Protein AF-A0A383C6X3-F1 (afdb_monomer_lite)

Organism: NCBI:txid408172

Secondary structure (DSSP, 8-state):
-EEEEEEEETTEEEEEEEEEEEEE--SSSSSSSEEEEEEE-GGGTTS---EEEEE-HHHHHHHHHHHHHHHHHHHTT-

pLDDT: mean 80.5, std 12.3, range [51.97, 97.62]

Foldseek 3Di:
DFDFDWDDDPRDIATWGDKDKDKDQDPPDPDGIAIWIWTAGPVPVVDTPTDIDGDHPVVVVVVVVVVVVVVVVVVVVD

Structure (mmCIF, N/CA/C/O backbone):
data_AF-A0A383C6X3-F1
#
_entry.id   AF-A0A383C6X3-F1
#
loop_
_atom_site.group_PDB
_atom_site.id
_atom_site.type_symbol
_atom_site.label_atom_id
_atom_site.label_alt_id
_atom_site.label_comp_id
_atom_site.label_asym_id
_atom_site.label_entity_id
_atom_site.label_seq_id
_atom_site.pdbx_PDB_ins_code
_a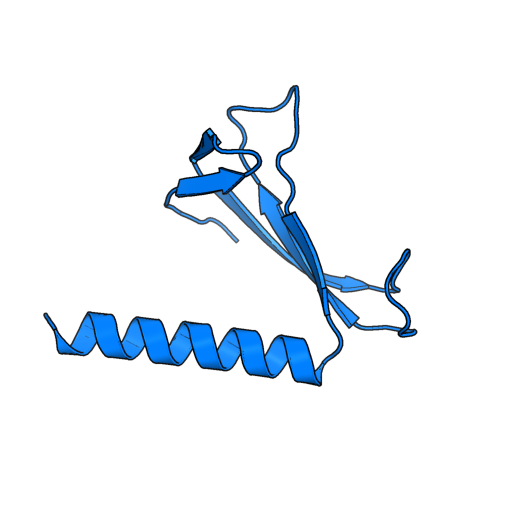tom_site.Cartn_x
_atom_site.Cartn_y
_atom_site.Cartn_z
_atom_site.occupancy
_atom_site.B_iso_or_equiv
_atom_site.auth_seq_id
_atom_site.auth_comp_id
_atom_site.auth_asym_id
_atom_site.auth_atom_id
_atom_site.pdbx_PDB_model_num
ATOM 1 N N . MET A 1 1 ? 2.133 11.731 1.446 1.00 85.06 1 MET A N 1
ATOM 2 C CA . MET A 1 1 ? 1.733 11.601 2.863 1.00 85.06 1 MET A CA 1
ATOM 3 C C . MET A 1 1 ? 2.887 10.991 3.634 1.00 85.06 1 MET A C 1
ATOM 5 O O . MET A 1 1 ? 3.527 10.097 3.096 1.00 85.06 1 MET A O 1
ATOM 9 N N . THR A 1 2 ? 3.154 11.454 4.853 1.00 84.88 2 THR A N 1
ATOM 10 C CA . THR A 1 2 ? 4.180 10.850 5.717 1.00 84.88 2 THR A CA 1
ATOM 11 C C . THR A 1 2 ? 3.605 9.614 6.398 1.00 84.88 2 THR A C 1
ATOM 13 O O . THR A 1 2 ? 2.489 9.658 6.917 1.00 84.88 2 THR A O 1
ATOM 16 N N . LEU A 1 3 ? 4.362 8.521 6.393 1.00 83.88 3 LEU A N 1
ATOM 17 C CA . LEU A 1 3 ? 4.029 7.271 7.066 1.00 83.88 3 LEU A CA 1
ATOM 18 C C . LEU A 1 3 ? 5.090 6.948 8.115 1.00 83.88 3 LEU A C 1
ATOM 20 O O . LEU A 1 3 ? 6.251 7.318 7.977 1.00 83.88 3 LEU A O 1
ATOM 24 N N . THR A 1 4 ? 4.691 6.218 9.152 1.00 86.62 4 THR A N 1
ATOM 25 C CA . THR A 1 4 ? 5.615 5.613 10.112 1.00 86.62 4 THR A CA 1
ATOM 26 C C . THR A 1 4 ? 5.300 4.131 10.239 1.00 86.62 4 THR A C 1
ATOM 28 O O . THR A 1 4 ? 4.141 3.728 10.344 1.00 86.62 4 THR A O 1
ATOM 31 N N . GLY A 1 5 ? 6.337 3.301 10.192 1.00 87.00 5 GLY A N 1
ATOM 32 C CA . GLY A 1 5 ? 6.205 1.850 10.248 1.00 87.00 5 GLY A CA 1
ATOM 33 C C . GLY A 1 5 ? 7.300 1.154 9.453 1.00 87.00 5 GLY A C 1
ATOM 34 O O . GLY A 1 5 ? 8.308 1.765 9.100 1.00 87.00 5 GLY A O 1
ATOM 35 N N . SER A 1 6 ? 7.080 -0.123 9.151 1.00 85.88 6 SER A N 1
ATOM 36 C CA . SER A 1 6 ? 8.033 -0.948 8.411 1.00 85.88 6 SER A CA 1
ATOM 37 C C . SER A 1 6 ? 7.340 -1.684 7.267 1.00 85.88 6 SER A C 1
ATOM 39 O O . SER A 1 6 ? 6.231 -2.196 7.427 1.00 85.88 6 SER A O 1
ATOM 41 N N . GLY A 1 7 ? 8.002 -1.745 6.115 1.00 81.75 7 GLY A N 1
ATOM 42 C CA . GLY A 1 7 ? 7.605 -2.538 4.956 1.00 81.75 7 GLY A CA 1
ATOM 43 C C . GLY A 1 7 ? 8.448 -3.803 4.830 1.00 81.75 7 GLY A C 1
ATOM 44 O O . GLY A 1 7 ? 9.520 -3.908 5.427 1.00 81.75 7 GLY A O 1
ATOM 45 N N . ARG A 1 8 ? 7.974 -4.774 4.039 1.00 80.25 8 ARG A N 1
ATOM 46 C CA . ARG A 1 8 ? 8.732 -5.987 3.711 1.00 80.25 8 ARG A CA 1
ATOM 47 C C . ARG A 1 8 ? 8.673 -6.284 2.217 1.00 80.25 8 ARG A C 1
ATOM 49 O O . ARG A 1 8 ? 7.585 -6.410 1.668 1.00 80.25 8 ARG A O 1
ATOM 56 N N . ALA A 1 9 ? 9.828 -6.467 1.583 1.00 77.19 9 ALA A N 1
ATOM 57 C CA . ALA A 1 9 ? 9.935 -6.886 0.185 1.00 77.19 9 ALA A CA 1
ATOM 58 C C . ALA A 1 9 ? 11.168 -7.772 -0.015 1.00 77.19 9 ALA A C 1
ATOM 60 O O . ALA A 1 9 ? 12.189 -7.580 0.642 1.00 77.19 9 ALA A O 1
ATOM 61 N N . ASN A 1 10 ? 11.080 -8.762 -0.910 1.00 74.69 10 ASN A N 1
ATOM 62 C CA . ASN A 1 10 ? 12.168 -9.715 -1.185 1.00 74.69 10 ASN A CA 1
ATOM 63 C C . ASN A 1 10 ? 12.772 -10.338 0.091 1.00 74.69 10 ASN A C 1
ATOM 65 O O . ASN A 1 10 ? 13.975 -10.553 0.192 1.00 74.69 10 ASN A O 1
ATOM 69 N N . GLY A 1 11 ? 11.927 -10.584 1.097 1.00 78.38 11 GLY A N 1
ATOM 70 C CA . GLY A 1 11 ? 12.328 -11.136 2.392 1.00 78.38 11 GLY A CA 1
ATOM 71 C C . GLY A 1 11 ? 12.890 -10.124 3.397 1.00 78.38 11 GLY A C 1
ATOM 72 O O . GLY A 1 11 ? 12.872 -10.438 4.587 1.00 78.38 11 GLY A O 1
ATOM 73 N N . ASN A 1 12 ? 13.279 -8.923 2.965 1.00 77.88 12 ASN A N 1
ATOM 74 C CA . ASN A 1 12 ? 13.907 -7.895 3.794 1.00 77.88 12 ASN A CA 1
ATOM 75 C C . ASN A 1 12 ? 12.891 -6.891 4.339 1.00 77.88 12 ASN A C 1
ATOM 77 O O . ASN A 1 12 ? 11.931 -6.539 3.653 1.00 77.88 12 ASN A O 1
ATOM 81 N N . TRP A 1 13 ? 13.130 -6.426 5.564 1.00 83.00 13 TRP A N 1
ATOM 82 C CA . TRP A 1 13 ? 12.373 -5.347 6.196 1.00 83.00 13 TRP A CA 1
ATOM 83 C C . TRP A 1 13 ? 13.059 -4.002 5.970 1.00 83.00 13 TRP A C 1
ATOM 85 O O . TRP A 1 13 ? 14.286 -3.945 5.911 1.00 83.00 13 TRP A O 1
ATOM 95 N N . PHE A 1 14 ? 12.269 -2.939 5.862 1.00 80.38 14 PHE A N 1
ATOM 96 C CA . PHE A 1 14 ? 12.754 -1.574 5.674 1.00 80.38 14 PHE A CA 1
ATOM 97 C C . PHE A 1 14 ? 11.825 -0.560 6.343 1.00 80.38 14 PHE A C 1
ATOM 99 O O . PHE A 1 14 ? 10.633 -0.822 6.513 1.00 80.38 14 PHE A O 1
ATOM 106 N N . ASP A 1 15 ? 12.361 0.605 6.695 1.00 84.25 15 ASP A N 1
ATOM 107 C CA . ASP A 1 15 ? 11.578 1.687 7.292 1.00 84.25 15 ASP A CA 1
ATOM 108 C C . ASP A 1 15 ? 10.750 2.419 6.235 1.00 84.25 15 ASP A C 1
ATOM 110 O O . ASP A 1 15 ? 11.247 2.731 5.148 1.00 84.25 15 ASP A O 1
ATOM 114 N N . LEU A 1 16 ? 9.493 2.713 6.563 1.00 84.06 16 LEU A N 1
ATOM 115 C CA . LEU A 1 16 ? 8.625 3.563 5.750 1.00 84.06 16 LEU A CA 1
ATOM 116 C C . LEU A 1 16 ? 8.792 5.019 6.175 1.00 84.06 16 LEU A C 1
ATOM 118 O O . LEU A 1 16 ? 8.782 5.307 7.371 1.00 84.06 16 LEU A O 1
ATOM 122 N N . SER A 1 17 ? 8.879 5.930 5.206 1.00 85.06 17 SER A N 1
ATOM 123 C CA . SER A 1 17 ? 8.827 7.374 5.483 1.00 85.06 17 SER A CA 1
ATOM 124 C C . SER A 1 17 ? 7.655 8.058 4.799 1.00 85.06 17 SER A C 1
ATOM 126 O O . SER A 1 17 ? 7.024 8.940 5.377 1.00 85.06 17 SER A O 1
ATOM 128 N N . ASP A 1 18 ? 7.339 7.644 3.573 1.00 83.62 18 ASP A N 1
ATOM 129 C CA . ASP A 1 18 ? 6.403 8.360 2.721 1.00 83.62 18 ASP A CA 1
ATOM 130 C C . ASP A 1 18 ? 5.594 7.402 1.855 1.00 83.62 18 ASP A C 1
ATOM 132 O O . ASP A 1 18 ? 6.047 6.320 1.478 1.00 83.62 18 ASP A O 1
ATOM 136 N N . ALA A 1 19 ? 4.391 7.844 1.505 1.00 86.06 19 ALA A N 1
ATOM 137 C CA . ALA A 1 19 ? 3.591 7.256 0.446 1.00 86.06 19 ALA A CA 1
ATOM 138 C C . ALA A 1 19 ? 2.913 8.332 -0.400 1.00 86.06 19 ALA A C 1
ATOM 140 O O . ALA A 1 19 ? 2.673 9.455 0.057 1.00 86.06 19 ALA A O 1
ATOM 141 N N . GLN A 1 20 ? 2.570 7.984 -1.631 1.00 86.38 20 GLN A N 1
ATOM 142 C CA . GLN A 1 20 ? 1.796 8.829 -2.533 1.00 86.38 20 GLN A CA 1
ATOM 143 C C . GLN A 1 20 ? 0.654 8.015 -3.130 1.00 86.38 20 GLN A C 1
ATOM 145 O O . GLN A 1 20 ? 0.841 6.853 -3.466 1.00 86.38 20 GLN A O 1
ATOM 150 N N . VAL A 1 21 ? -0.525 8.629 -3.226 1.00 88.31 21 VAL A N 1
ATOM 151 C CA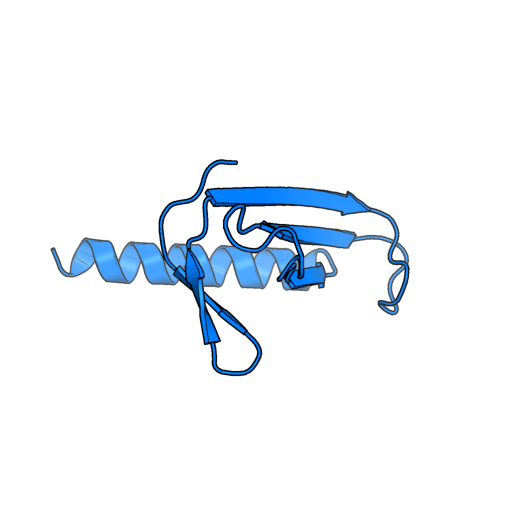 . VAL A 1 21 ? -1.700 8.047 -3.880 1.00 88.31 21 VAL A CA 1
ATOM 152 C C . VAL A 1 21 ? -2.183 9.039 -4.921 1.00 88.31 21 VAL A C 1
ATOM 154 O O . VAL A 1 21 ? -2.396 10.206 -4.586 1.00 88.31 21 VAL A O 1
ATOM 157 N N . TYR A 1 22 ? -2.323 8.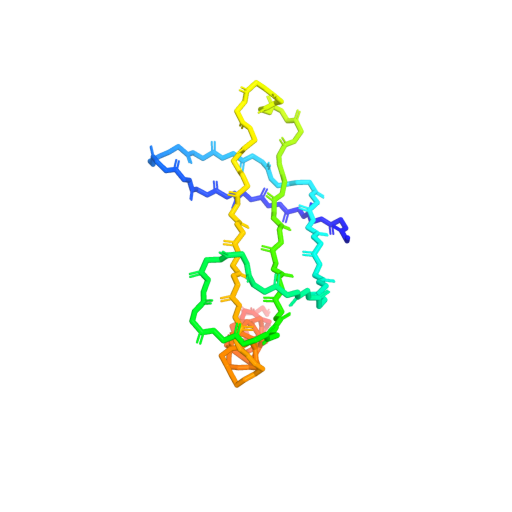596 -6.163 1.00 88.38 22 TYR A N 1
ATOM 158 C CA . TYR A 1 22 ? -2.699 9.446 -7.290 1.00 88.38 22 TYR A CA 1
ATOM 159 C C . TYR A 1 22 ? -3.427 8.642 -8.369 1.00 88.38 22 TYR A C 1
ATOM 161 O O . TYR A 1 22 ? -3.437 7.415 -8.344 1.00 88.38 22 TYR A O 1
ATOM 169 N N . HIS A 1 23 ? -4.085 9.346 -9.286 1.00 86.62 23 HIS A N 1
ATOM 170 C CA . HIS A 1 23 ? -4.653 8.766 -10.502 1.00 86.62 23 HIS A CA 1
ATOM 171 C C . HIS A 1 23 ? -3.633 8.876 -11.633 1.00 86.62 23 HIS A C 1
ATOM 173 O O . HIS A 1 23 ? -2.975 9.911 -11.754 1.00 86.62 23 HIS A O 1
ATOM 179 N N . ASP A 1 24 ? -3.502 7.817 -12.430 1.00 82.69 24 ASP A N 1
ATOM 180 C CA . ASP A 1 24 ? -2.663 7.810 -13.627 1.00 82.69 24 ASP A CA 1
ATOM 181 C C . ASP A 1 24 ? -3.192 6.825 -14.685 1.00 82.69 24 ASP A C 1
ATOM 183 O O . ASP A 1 24 ? -4.077 5.998 -14.430 1.00 82.69 24 ASP A O 1
ATOM 187 N N . HIS A 1 25 ? -2.623 6.912 -15.884 1.00 80.12 25 HIS A N 1
ATOM 188 C CA . HIS A 1 25 ? -2.784 5.924 -16.939 1.00 80.12 25 HIS A CA 1
ATOM 189 C C . HIS A 1 25 ? -1.822 4.769 -16.694 1.00 80.12 25 HIS A C 1
ATOM 191 O O . HIS A 1 25 ? -0.622 4.958 -16.493 1.00 80.12 25 HIS A O 1
ATOM 197 N N . PHE A 1 26 ? -2.341 3.551 -16.745 1.00 74.38 26 PHE A N 1
ATOM 198 C CA . PHE A 1 26 ? -1.535 2.379 -16.454 1.00 74.38 26 PHE A CA 1
ATOM 199 C C . PHE A 1 26 ? -0.541 2.080 -17.560 1.00 74.38 26 PHE A C 1
ATOM 201 O O . PHE A 1 26 ? -0.877 2.018 -18.743 1.00 74.38 26 PHE A O 1
ATOM 208 N N . ILE A 1 27 ? 0.710 1.877 -17.152 1.00 69.19 27 ILE A N 1
ATOM 209 C CA . ILE A 1 27 ? 1.789 1.521 -18.069 1.00 69.19 27 ILE A CA 1
ATOM 210 C C . ILE A 1 27 ? 1.752 0.008 -18.327 1.00 69.19 27 ILE A C 1
ATOM 212 O O . ILE A 1 27 ? 2.151 -0.436 -19.407 1.00 69.19 27 ILE A O 1
ATOM 216 N N . ARG A 1 28 ? 1.295 -0.803 -17.352 1.00 66.19 28 ARG A N 1
ATOM 217 C CA . ARG A 1 28 ? 1.323 -2.277 -17.444 1.00 66.19 28 ARG A CA 1
ATOM 218 C C . ARG A 1 28 ? 0.022 -2.985 -17.073 1.00 66.19 28 ARG A C 1
ATOM 220 O O . ARG A 1 28 ? -0.195 -4.094 -17.571 1.00 66.19 28 ARG A O 1
ATOM 227 N N . ALA A 1 29 ? -0.822 -2.421 -16.214 1.00 60.12 29 ALA A N 1
ATOM 228 C CA . ALA A 1 29 ? -2.118 -3.019 -15.906 1.00 60.12 29 ALA A CA 1
ATOM 229 C C . ALA A 1 29 ? -3.104 -2.892 -17.089 1.00 60.12 29 ALA A C 1
ATOM 231 O O . ALA A 1 29 ? -3.043 -1.965 -17.888 1.00 60.12 29 ALA A O 1
ATOM 232 N N . GLN A 1 30 ? -4.010 -3.868 -17.229 1.00 66.06 30 GLN A N 1
ATOM 233 C CA . GLN A 1 30 ? -4.921 -4.024 -18.381 1.00 66.06 30 GLN A CA 1
ATOM 234 C C . GLN A 1 30 ? -6.142 -3.074 -18.360 1.00 66.06 30 GLN A C 1
ATOM 236 O O . GLN A 1 30 ? -7.166 -3.389 -18.964 1.00 66.06 30 GLN A O 1
ATOM 241 N N . VAL A 1 31 ? -6.081 -1.937 -17.659 1.00 64.56 31 VAL A N 1
ATOM 242 C CA . VAL A 1 31 ? -7.175 -0.947 -17.633 1.00 64.56 31 VAL A CA 1
ATOM 243 C C . VAL A 1 31 ? -6.656 0.440 -18.021 1.00 64.56 31 VAL A C 1
ATOM 245 O O . VAL A 1 31 ? -5.488 0.743 -17.814 1.00 64.56 31 VAL A O 1
ATOM 248 N N . ASN A 1 32 ? -7.514 1.267 -18.628 1.00 64.06 32 ASN A N 1
ATOM 249 C CA . ASN A 1 32 ? -7.106 2.546 -19.234 1.00 64.06 32 ASN A CA 1
ATOM 250 C C . ASN A 1 32 ? -6.686 3.611 -18.209 1.00 64.06 32 ASN A C 1
ATOM 252 O O . ASN A 1 32 ? -5.845 4.452 -18.509 1.00 64.06 32 ASN A O 1
ATOM 256 N N . GLU A 1 33 ? -7.282 3.576 -17.020 1.00 67.44 33 GLU A N 1
ATOM 257 C CA . GLU A 1 33 ? -7.043 4.518 -15.931 1.00 67.44 33 GLU A CA 1
ATOM 258 C C . GLU A 1 33 ? -7.165 3.792 -14.593 1.00 67.44 33 GLU A C 1
ATOM 260 O O . GLU A 1 33 ? -7.996 2.885 -14.448 1.00 67.44 33 GLU A O 1
ATOM 265 N N . GLY A 1 34 ? -6.417 4.243 -13.589 1.00 79.50 34 GLY A N 1
ATOM 266 C CA . GLY A 1 34 ? -6.708 3.850 -12.220 1.00 79.50 34 GLY A CA 1
ATOM 267 C C . GLY A 1 34 ? -5.842 4.532 -11.175 1.00 79.50 34 GLY A C 1
ATOM 268 O O . GLY A 1 34 ? -5.262 5.591 -11.404 1.00 79.50 34 GLY A O 1
ATOM 269 N N . ILE A 1 35 ? -5.846 3.957 -9.978 1.00 84.25 35 ILE A N 1
ATOM 270 C CA . ILE A 1 35 ? -5.215 4.513 -8.788 1.00 84.25 35 ILE A CA 1
ATOM 271 C C . ILE A 1 35 ? -3.864 3.848 -8.582 1.00 84.25 35 ILE A C 1
ATOM 273 O O . ILE A 1 35 ? -3.772 2.621 -8.552 1.00 84.25 35 ILE A O 1
ATOM 277 N N . VAL A 1 36 ? -2.841 4.674 -8.394 1.00 82.69 36 VAL A N 1
ATOM 278 C CA . VAL A 1 36 ? -1.486 4.264 -8.052 1.00 82.69 36 VAL A CA 1
ATOM 279 C C . VAL A 1 36 ? -1.215 4.570 -6.586 1.00 82.69 36 VAL A C 1
ATOM 281 O O . VAL A 1 36 ? -1.502 5.670 -6.111 1.00 82.69 36 VAL A O 1
ATOM 284 N N . LEU A 1 37 ? -0.661 3.594 -5.867 1.00 84.69 37 LEU A N 1
ATOM 285 C CA . LEU A 1 37 ? -0.083 3.766 -4.535 1.00 84.69 37 LEU A CA 1
ATOM 286 C C . LEU A 1 37 ? 1.412 3.475 -4.610 1.00 84.69 37 LEU A C 1
ATOM 288 O O . LEU A 1 37 ? 1.782 2.335 -4.878 1.00 84.69 37 LEU A O 1
ATOM 292 N N . ASP A 1 38 ? 2.229 4.476 -4.294 1.00 83.69 38 ASP A N 1
ATOM 293 C CA . ASP A 1 38 ? 3.676 4.342 -4.145 1.00 83.69 38 ASP A CA 1
ATOM 294 C C . ASP A 1 38 ? 4.073 4.444 -2.670 1.00 83.69 38 ASP A C 1
ATOM 296 O O . ASP A 1 38 ? 3.606 5.331 -1.953 1.00 83.69 38 ASP A O 1
ATOM 300 N N . ILE A 1 39 ? 4.963 3.558 -2.219 1.00 82.00 39 ILE A N 1
ATOM 301 C CA . ILE A 1 39 ? 5.506 3.523 -0.851 1.00 82.00 39 ILE A CA 1
ATOM 302 C C . ILE A 1 39 ? 7.032 3.643 -0.914 1.00 82.00 39 ILE A C 1
ATOM 304 O O . ILE A 1 39 ? 7.672 2.944 -1.697 1.00 82.00 39 ILE A O 1
ATOM 308 N N . PHE A 1 40 ? 7.616 4.506 -0.077 1.00 77.88 40 PHE A N 1
ATOM 309 C CA . PHE A 1 40 ? 9.027 4.887 -0.149 1.00 77.88 40 PHE A CA 1
ATOM 310 C C . PHE A 1 40 ? 9.802 4.602 1.143 1.00 77.88 40 PHE A C 1
ATOM 312 O O . PHE A 1 40 ? 9.280 4.721 2.256 1.00 77.88 40 PHE A O 1
ATOM 319 N N . SER A 1 41 ? 11.091 4.292 0.963 1.00 72.50 41 SER A N 1
ATOM 320 C CA . SER A 1 41 ? 12.089 4.185 2.028 1.00 72.50 41 SER A CA 1
ATOM 321 C C . SER A 1 41 ? 13.343 4.998 1.678 1.00 72.50 41 SER A C 1
ATOM 323 O O . SER A 1 41 ? 14.025 4.679 0.700 1.00 72.50 41 SER A O 1
ATOM 325 N N . PRO A 1 42 ? 13.694 6.032 2.460 1.00 64.75 42 PRO A N 1
ATOM 326 C CA . PRO A 1 42 ? 14.795 6.934 2.149 1.00 64.75 42 PRO A CA 1
ATOM 327 C C . PRO A 1 42 ? 16.149 6.335 2.544 1.00 64.75 42 PRO A C 1
ATOM 329 O O . PRO A 1 42 ? 17.179 6.774 2.048 1.00 64.75 42 PRO A O 1
ATOM 332 N N . ALA A 1 43 ? 16.175 5.305 3.396 1.00 64.00 43 ALA A N 1
ATOM 333 C CA . ALA A 1 43 ? 17.405 4.619 3.798 1.00 64.00 43 ALA A CA 1
ATOM 334 C C . ALA A 1 43 ? 17.968 3.684 2.706 1.00 64.00 43 ALA A C 1
ATOM 336 O O . ALA A 1 43 ? 19.116 3.250 2.797 1.00 64.00 43 ALA A O 1
ATOM 337 N N . HIS A 1 44 ? 17.192 3.401 1.654 1.00 58.47 44 HIS A N 1
ATOM 338 C CA . HIS A 1 44 ? 17.558 2.484 0.571 1.00 58.47 44 HIS A CA 1
ATOM 339 C C . HIS A 1 44 ? 17.576 3.174 -0.802 1.00 58.47 44 HIS A C 1
ATOM 341 O O . HIS A 1 44 ? 17.128 2.611 -1.792 1.00 58.47 44 HIS A O 1
ATOM 347 N N . THR A 1 45 ? 18.125 4.387 -0.913 1.00 51.97 45 THR A N 1
ATOM 348 C CA . THR A 1 45 ? 18.163 5.145 -2.186 1.00 51.97 45 THR A CA 1
ATOM 349 C C . THR A 1 45 ? 18.851 4.426 -3.356 1.00 51.97 45 THR A C 1
ATOM 351 O O . THR A 1 45 ? 18.572 4.750 -4.507 1.00 51.97 45 THR A O 1
ATOM 354 N N . ALA A 1 46 ? 19.709 3.431 -3.100 1.00 52.75 46 ALA A N 1
ATOM 355 C CA . ALA A 1 46 ? 20.329 2.607 -4.145 1.00 52.75 46 ALA A CA 1
ATOM 356 C C . ALA A 1 46 ? 19.390 1.524 -4.726 1.00 52.75 46 ALA A C 1
ATOM 358 O O . ALA A 1 46 ? 19.649 1.000 -5.807 1.00 52.75 46 ALA A O 1
ATOM 359 N N . GLN A 1 47 ? 18.308 1.186 -4.022 1.00 53.06 47 GLN A N 1
ATOM 360 C CA . GLN A 1 47 ? 17.254 0.269 -4.451 1.00 53.06 47 GLN A CA 1
ATOM 361 C C . GLN A 1 47 ? 15.937 0.804 -3.901 1.00 53.06 47 GLN A C 1
ATOM 363 O O . GLN A 1 47 ? 15.546 0.467 -2.786 1.00 53.06 47 GLN A O 1
ATOM 368 N N . VAL A 1 48 ? 15.260 1.665 -4.664 1.00 53.53 48 VAL A N 1
ATOM 369 C CA . VAL A 1 48 ? 13.912 2.107 -4.303 1.00 53.53 48 VAL A CA 1
ATOM 370 C C . VAL A 1 48 ? 13.042 0.855 -4.205 1.00 53.53 48 VAL A C 1
ATOM 372 O O . VAL A 1 48 ? 12.634 0.299 -5.224 1.00 53.53 48 VAL A O 1
ATOM 375 N N . VAL A 1 49 ? 12.762 0.392 -2.985 1.00 58.91 49 VAL A N 1
ATOM 376 C CA . VAL A 1 49 ? 11.730 -0.615 -2.735 1.00 58.91 49 VAL A CA 1
ATOM 377 C C . VAL A 1 49 ? 10.391 0.104 -2.856 1.00 58.91 49 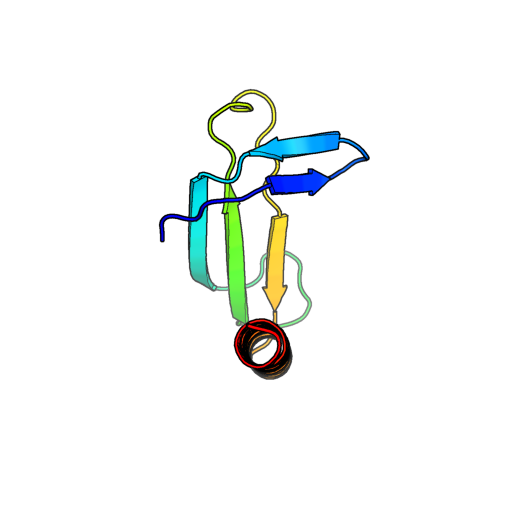VAL A C 1
ATOM 379 O O . VAL A 1 49 ? 9.727 0.408 -1.872 1.00 58.91 49 VAL A O 1
ATOM 382 N N . SER A 1 50 ? 10.064 0.466 -4.093 1.00 61.72 50 SER A N 1
ATOM 383 C CA . SER A 1 50 ? 8.776 1.020 -4.472 1.00 61.72 50 SER A CA 1
ATOM 384 C C . SER A 1 50 ? 7.854 -0.157 -4.715 1.00 61.72 50 SER A C 1
ATOM 386 O O . SER A 1 50 ? 8.083 -0.988 -5.593 1.00 61.72 50 SER A O 1
ATOM 388 N N . VAL A 1 51 ? 6.823 -0.261 -3.887 1.00 72.81 51 VAL A N 1
ATOM 389 C CA . VAL A 1 51 ? 5.656 -1.053 -4.251 1.00 72.81 51 VAL A CA 1
ATOM 390 C C . VAL A 1 51 ? 4.708 -0.075 -4.916 1.00 72.81 51 VAL A C 1
ATOM 392 O O . VAL A 1 51 ? 4.166 0.785 -4.232 1.00 72.81 51 VAL A O 1
ATOM 395 N N . CYS A 1 52 ? 4.591 -0.196 -6.235 1.00 77.31 52 CYS A N 1
ATOM 396 C CA . CYS A 1 52 ? 3.621 0.514 -7.054 1.00 77.31 52 CYS A CA 1
ATOM 397 C C . CYS A 1 52 ? 2.463 -0.448 -7.333 1.00 77.31 52 CYS A C 1
ATOM 399 O O . CYS A 1 52 ? 2.680 -1.556 -7.838 1.00 77.31 52 CYS A O 1
ATOM 401 N N . LEU A 1 53 ? 1.248 -0.059 -6.955 1.00 81.81 53 LEU A N 1
ATOM 402 C CA . LEU A 1 53 ? 0.033 -0.824 -7.240 1.00 81.81 53 LEU A CA 1
ATOM 403 C C . LEU A 1 53 ? -0.837 -0.037 -8.212 1.00 81.81 53 LEU A C 1
ATOM 405 O O . LEU A 1 53 ? -1.401 0.971 -7.815 1.00 81.81 53 LEU A O 1
ATOM 409 N N . GLU A 1 54 ? -0.965 -0.517 -9.446 1.00 85.75 54 GLU A N 1
ATOM 410 C CA . GLU A 1 54 ? -1.902 0.002 -10.449 1.00 85.75 54 GLU A CA 1
ATOM 411 C C . GLU A 1 54 ? -3.264 -0.705 -10.272 1.00 85.75 5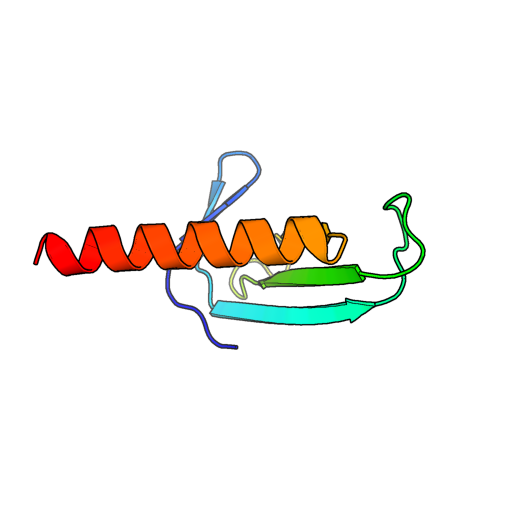4 GLU A C 1
ATOM 413 O O . GLU A 1 54 ? -3.427 -1.859 -10.675 1.00 85.75 54 GLU A O 1
ATOM 418 N N . LEU A 1 55 ? -4.231 -0.050 -9.616 1.00 85.88 55 LEU A N 1
ATOM 419 C CA . LEU A 1 55 ? -5.550 -0.614 -9.285 1.00 85.88 55 LEU A CA 1
ATOM 420 C C . LEU A 1 55 ? -6.705 0.095 -10.002 1.00 85.88 55 LEU A C 1
ATOM 422 O O . LEU A 1 55 ? -6.808 1.321 -9.959 1.00 85.88 55 LEU A O 1
ATOM 426 N N . ASP A 1 56 ? -7.647 -0.658 -10.574 1.00 88.44 56 ASP A N 1
ATOM 427 C CA . ASP A 1 56 ? -8.926 -0.062 -10.974 1.00 88.44 56 ASP A CA 1
ATOM 428 C C . ASP A 1 56 ? -9.685 0.514 -9.761 1.00 88.44 56 ASP A C 1
ATOM 430 O O . ASP A 1 56 ? -9.383 0.219 -8.598 1.00 88.44 56 ASP A O 1
ATOM 434 N N . ALA A 1 57 ? -10.685 1.358 -10.029 1.00 87.75 57 ALA A N 1
ATOM 435 C CA . ALA A 1 57 ? -11.420 2.058 -8.977 1.00 87.75 57 ALA A CA 1
ATOM 436 C C . ALA A 1 57 ? -12.082 1.099 -7.969 1.00 87.75 57 ALA A C 1
ATOM 438 O O . ALA A 1 57 ? -12.083 1.372 -6.769 1.00 87.75 57 ALA A O 1
ATOM 439 N N . VAL A 1 58 ? -12.599 -0.039 -8.444 1.00 90.50 58 VAL A N 1
ATOM 440 C CA . VAL A 1 58 ? -13.281 -1.033 -7.603 1.00 90.50 58 VAL A CA 1
ATOM 441 C C . VAL A 1 58 ? -12.291 -1.696 -6.645 1.00 90.50 58 VAL A C 1
ATOM 443 O O . VAL A 1 58 ? -12.547 -1.796 -5.445 1.00 90.50 58 VAL A O 1
ATOM 446 N N . SER A 1 59 ? -11.136 -2.116 -7.150 1.00 90.44 59 SER A N 1
ATOM 447 C CA . SER A 1 59 ? -10.085 -2.765 -6.365 1.00 90.44 59 SER A CA 1
ATOM 448 C C . SER A 1 59 ? -9.452 -1.793 -5.370 1.00 90.44 59 SER A C 1
ATOM 450 O O . SER A 1 59 ? -9.187 -2.161 -4.223 1.00 90.44 59 SER A O 1
ATOM 452 N N . ALA A 1 60 ? -9.250 -0.535 -5.777 1.00 90.25 60 ALA A N 1
ATOM 453 C CA . ALA A 1 60 ? -8.753 0.521 -4.902 1.00 90.25 60 ALA A CA 1
ATOM 454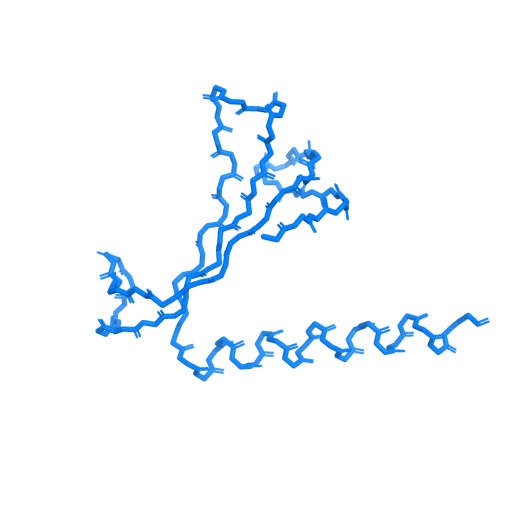 C C . ALA A 1 60 ? -9.718 0.797 -3.734 1.00 90.25 60 ALA A C 1
ATOM 456 O O . ALA A 1 60 ? -9.286 0.890 -2.582 1.00 90.25 60 ALA A O 1
ATOM 457 N N . GLU A 1 61 ? -11.026 0.861 -4.005 1.00 93.25 61 GLU A N 1
ATOM 458 C CA . GLU A 1 61 ? -12.055 1.022 -2.973 1.00 93.25 61 GLU A CA 1
ATOM 459 C C . GLU A 1 61 ? -12.065 -0.162 -1.993 1.00 93.25 61 GLU A C 1
ATOM 461 O O . GLU A 1 61 ? -12.077 0.028 -0.773 1.00 93.25 61 GLU A O 1
ATOM 466 N N . GLN A 1 62 ? -11.996 -1.394 -2.503 1.00 95.56 62 GLN A N 1
ATOM 467 C CA . GLN A 1 62 ? -11.942 -2.597 -1.668 1.00 95.56 62 GLN A CA 1
ATOM 468 C C . GLN A 1 62 ? -10.711 -2.618 -0.754 1.00 95.56 62 GLN A C 1
ATOM 470 O O . GLN A 1 62 ? -10.835 -2.933 0.434 1.00 95.56 62 GLN A O 1
ATOM 475 N N . LEU A 1 63 ? -9.538 -2.238 -1.272 1.00 93.12 63 LEU A N 1
ATOM 476 C CA . LEU A 1 63 ? -8.316 -2.116 -0.478 1.00 93.12 63 LEU A CA 1
ATOM 477 C C . LEU A 1 63 ? -8.474 -1.072 0.637 1.00 93.12 63 LEU A C 1
ATOM 479 O O . LEU A 1 63 ? -8.142 -1.348 1.794 1.00 93.12 63 LEU A O 1
ATOM 483 N N . GLY A 1 64 ? -9.017 0.103 0.310 1.00 94.19 64 GLY A N 1
ATOM 484 C CA . GLY A 1 64 ? -9.284 1.160 1.287 1.00 94.19 64 GLY A CA 1
ATOM 485 C C . GLY A 1 64 ? -10.212 0.692 2.411 1.00 94.19 64 GLY A C 1
ATOM 486 O O . GLY A 1 64 ? -9.902 0.865 3.592 1.00 94.19 64 GLY A O 1
ATOM 487 N N . ASN A 1 65 ? -11.306 0.017 2.060 1.00 97.38 65 ASN A N 1
ATOM 488 C CA . ASN A 1 65 ? -12.257 -0.523 3.031 1.00 97.38 65 ASN A CA 1
ATOM 489 C C . ASN A 1 65 ? -11.625 -1.588 3.943 1.00 97.38 65 ASN A C 1
ATOM 491 O O . ASN A 1 65 ? -11.853 -1.576 5.156 1.00 97.38 65 ASN A O 1
ATOM 495 N N . ALA A 1 66 ? -10.788 -2.474 3.397 1.00 97.56 66 ALA A N 1
ATOM 496 C CA . ALA A 1 66 ? -10.081 -3.487 4.182 1.00 97.56 66 ALA A CA 1
ATOM 497 C C . ALA A 1 66 ? -9.094 -2.870 5.194 1.00 97.56 66 ALA A C 1
ATOM 499 O O . ALA A 1 66 ? -9.003 -3.327 6.341 1.00 97.56 66 ALA A O 1
ATOM 500 N N . LEU A 1 67 ? -8.389 -1.802 4.802 1.00 94.31 67 LEU A N 1
ATOM 501 C CA . LEU A 1 67 ? -7.499 -1.054 5.694 1.00 94.31 67 LEU A CA 1
ATOM 502 C C . LEU A 1 67 ? -8.276 -0.414 6.850 1.00 94.31 67 LEU A C 1
ATOM 504 O O . LEU A 1 67 ? -7.904 -0.594 8.012 1.00 94.31 67 LEU A O 1
ATOM 508 N N . LEU A 1 68 ? -9.380 0.278 6.550 1.00 96.75 68 LEU A N 1
ATOM 509 C CA . LEU A 1 68 ? -10.218 0.920 7.566 1.00 96.75 68 LEU A CA 1
ATOM 510 C C . LEU A 1 68 ? -10.798 -0.099 8.555 1.00 96.75 68 LEU A C 1
ATOM 512 O O . LEU A 1 68 ? -10.698 0.099 9.765 1.00 96.75 68 LEU A O 1
ATOM 516 N N . ALA A 1 69 ? -11.323 -1.223 8.063 1.00 97.62 69 ALA A N 1
ATOM 517 C CA . ALA A 1 69 ? -11.842 -2.290 8.917 1.00 97.62 69 ALA A CA 1
ATOM 518 C C . ALA A 1 69 ? -10.771 -2.849 9.874 1.00 97.62 69 ALA A C 1
ATOM 520 O O . ALA A 1 69 ? -11.043 -3.092 11.052 1.00 97.62 69 ALA A O 1
ATOM 521 N N . THR A 1 70 ? -9.532 -3.002 9.394 1.00 96.56 70 THR A N 1
ATOM 522 C CA . THR A 1 70 ? -8.405 -3.468 10.218 1.00 96.56 70 THR A CA 1
ATOM 523 C C . THR A 1 70 ? -8.055 -2.462 11.318 1.00 96.56 70 THR A C 1
ATOM 525 O O . THR A 1 70 ? -7.847 -2.853 12.469 1.00 96.56 70 THR A O 1
ATOM 528 N N . VAL A 1 71 ? -8.029 -1.165 10.993 1.00 95.50 71 VAL A N 1
ATOM 529 C CA . VAL A 1 71 ? -7.779 -0.086 11.965 1.00 95.50 71 VAL A CA 1
ATOM 530 C C . VAL A 1 71 ? -8.839 -0.071 13.065 1.00 95.50 71 VAL A C 1
ATOM 532 O O . VAL A 1 71 ? -8.491 0.017 14.244 1.00 95.50 71 VAL A O 1
ATOM 535 N N . GLU A 1 72 ? -10.116 -0.197 12.709 1.00 96.44 72 GLU A N 1
ATOM 536 C CA . GLU A 1 72 ? -11.199 -0.244 13.695 1.00 96.44 72 GLU A CA 1
ATOM 537 C C . GLU A 1 72 ? -11.064 -1.457 14.625 1.00 96.44 72 GLU A C 1
ATOM 539 O O . GLU A 1 72 ? -11.156 -1.314 15.846 1.00 96.44 72 GLU A O 1
ATOM 544 N N . GLY A 1 73 ? -10.711 -2.627 14.083 1.00 95.38 73 GLY A N 1
ATOM 545 C CA . GLY A 1 73 ? -10.417 -3.815 14.888 1.00 95.38 73 GLY A CA 1
ATOM 546 C C . GLY A 1 73 ? -9.247 -3.634 15.869 1.00 95.38 73 GLY A C 1
ATOM 547 O O . GLY A 1 73 ? -9.273 -4.207 16.958 1.00 95.38 73 GLY A O 1
ATOM 548 N N . LEU A 1 74 ? -8.231 -2.832 15.527 1.00 93.25 74 LEU A N 1
ATOM 549 C CA . LEU A 1 74 ? -7.116 -2.510 16.431 1.00 93.25 74 LEU A CA 1
ATOM 550 C C . LEU A 1 74 ? -7.532 -1.551 17.551 1.00 93.25 74 LEU A C 1
ATOM 552 O O . LEU A 1 74 ? -7.101 -1.725 18.691 1.00 93.25 74 LEU A O 1
ATOM 556 N N . LYS A 1 75 ? -8.361 -0.549 17.241 1.00 93.25 75 LYS A N 1
ATOM 557 C CA . LYS A 1 75 ? -8.835 0.432 18.228 1.00 93.25 75 LYS A CA 1
ATOM 558 C C . LYS A 1 75 ? -9.750 -0.196 19.273 1.00 93.25 75 LYS A C 1
ATOM 560 O O . LYS A 1 75 ? -9.641 0.153 20.436 1.00 93.25 75 LYS A O 1
ATOM 565 N N . GLN A 1 76 ? -10.599 -1.143 18.876 1.00 87.00 76 GLN A N 1
ATOM 566 C CA . GLN A 1 76 ? -11.525 -1.835 19.784 1.00 87.00 76 GLN A CA 1
ATOM 567 C C . GLN A 1 76 ? -10.830 -2.762 20.796 1.00 87.00 76 GLN A C 1
ATOM 569 O O . GLN A 1 76 ? -11.455 -3.200 21.757 1.00 87.00 76 GLN A O 1
ATOM 574 N N . ARG A 1 77 ? -9.555 -3.102 20.573 1.00 75.00 77 ARG A N 1
ATOM 575 C CA . ARG A 1 77 ? -8.748 -3.938 21.479 1.00 75.00 77 ARG A CA 1
ATOM 576 C C . ARG A 1 77 ? -7.970 -3.131 22.523 1.00 75.00 77 ARG A C 1
ATOM 578 O O . ARG A 1 77 ? -7.280 -3.741 23.338 1.00 75.00 77 ARG A O 1
ATOM 585 N N . ARG A 1 78 ? -8.016 -1.800 22.450 1.00 55.34 78 ARG A N 1
ATOM 586 C CA . ARG A 1 78 ? -7.425 -0.881 23.430 1.00 55.34 78 ARG A CA 1
ATOM 587 C C . ARG A 1 78 ? -8.478 -0.437 24.431 1.00 55.34 78 ARG A C 1
ATOM 589 O O . ARG A 1 78 ? -8.078 -0.239 25.595 1.00 55.34 78 ARG A O 1
#

InterPro domains:
  IPR046262 Protein of unknown function DUF6295 [PF19812] (2-73)

Radius of gyration: 14.35 Å; chains: 1; bounding box: 34×23×43 Å

Sequence (78 aa):
MTLTGSGRANGNWFDLSDAQVYHDHFIRAQVNEGIVLDIFSPAHTAQVVSVCLELDAVSAEQLGNALLATVEGLKQRR